Protein AF-A0A351HYF4-F1 (afdb_monomer_lite)

Sequence (141 aa):
MLLENFDSAYLDSAVQKIEGYSHQYRELYTECYNQIEGYAKTSINSYLLGGLASINKFAGDAVAMIPVVSDSQIDETLIETGNQLDKICSKKTEDTMEQFRSNQSSCVSPFVENINTVNRLYNQPLALLFDQENIYLSLHQ

Structure (mmCIF, N/CA/C/O backbone):
data_AF-A0A351HYF4-F1
#
_entry.id   AF-A0A351HYF4-F1
#
loop_
_atom_site.group_PDB
_atom_site.id
_atom_site.type_symbol
_atom_site.label_atom_id
_atom_site.label_alt_id
_atom_site.label_comp_id
_atom_site.label_asym_id
_atom_site.label_entity_id
_atom_site.label_seq_id
_atom_site.pdbx_PDB_ins_code
_atom_site.Cartn_x
_atom_site.Cartn_y
_atom_site.Cartn_z
_atom_site.occupancy
_atom_site.B_iso_or_equiv
_atom_site.auth_seq_id
_atom_site.auth_comp_id
_atom_site.auth_asym_id
_atom_site.auth_atom_id
_atom_site.pdbx_PDB_model_num
ATOM 1 N N . MET A 1 1 ? 12.077 10.378 -8.164 1.00 59.53 1 MET A N 1
ATOM 2 C CA . MET A 1 1 ? 12.208 10.312 -9.639 1.00 59.53 1 MET A CA 1
ATOM 3 C C . MET A 1 1 ? 13.476 9.520 -9.936 1.00 59.53 1 MET A C 1
ATOM 5 O O . MET A 1 1 ? 14.411 9.701 -9.171 1.00 59.53 1 MET A O 1
ATOM 9 N N . LEU A 1 2 ? 13.502 8.631 -10.937 1.00 74.56 2 LEU A N 1
ATOM 10 C CA . LEU A 1 2 ? 14.508 7.556 -11.133 1.00 74.56 2 LEU A CA 1
ATOM 11 C C . LEU A 1 2 ? 15.967 8.013 -11.391 1.00 74.56 2 LEU A C 1
ATOM 13 O O . LEU A 1 2 ? 16.791 7.219 -11.819 1.00 74.56 2 LEU A O 1
ATOM 17 N N . LEU A 1 3 ? 16.292 9.283 -11.125 1.00 82.44 3 LEU A N 1
ATOM 18 C CA . LEU A 1 3 ? 17.636 9.870 -11.196 1.00 82.44 3 LEU A CA 1
ATOM 19 C C . LEU A 1 3 ? 18.354 9.617 -12.530 1.00 82.44 3 LEU A C 1
ATOM 21 O O . LEU A 1 3 ? 19.571 9.490 -12.552 1.00 82.44 3 LEU A O 1
ATOM 25 N N . GLU A 1 4 ? 17.582 9.506 -13.616 1.00 81.75 4 GLU A N 1
ATOM 26 C CA . GLU A 1 4 ? 18.068 9.176 -14.966 1.00 81.75 4 GLU A CA 1
ATOM 27 C C . GLU A 1 4 ? 18.822 7.836 -15.053 1.00 81.75 4 GLU A C 1
ATOM 29 O O . GLU A 1 4 ? 19.460 7.541 -16.061 1.00 81.75 4 GLU A O 1
ATOM 34 N N . ASN A 1 5 ? 18.715 6.992 -14.023 1.00 88.62 5 ASN A N 1
ATOM 35 C CA . ASN A 1 5 ? 19.264 5.651 -14.025 1.00 88.62 5 ASN A CA 1
ATOM 36 C C . ASN A 1 5 ? 18.168 4.654 -14.409 1.00 88.62 5 ASN A C 1
ATOM 38 O O . ASN A 1 5 ? 17.252 4.375 -13.632 1.00 88.62 5 ASN A O 1
ATOM 42 N N . PHE A 1 6 ? 18.279 4.128 -15.624 1.00 92.44 6 PHE A N 1
ATOM 43 C CA . PHE A 1 6 ? 17.361 3.135 -16.174 1.00 92.44 6 PHE A CA 1
ATOM 44 C C . PHE A 1 6 ? 17.985 1.745 -16.260 1.00 92.44 6 PHE A C 1
ATOM 46 O O . PHE A 1 6 ? 17.420 0.882 -16.919 1.00 92.44 6 PHE A O 1
ATOM 53 N N . ASP A 1 7 ? 19.123 1.508 -15.606 1.00 94.88 7 ASP A N 1
ATOM 54 C CA . ASP A 1 7 ? 19.695 0.168 -15.497 1.00 94.88 7 ASP A CA 1
ATOM 55 C C . ASP A 1 7 ? 18.699 -0.787 -14.820 1.00 94.88 7 ASP A C 1
ATOM 57 O O . ASP A 1 7 ? 18.099 -0.442 -13.796 1.00 94.88 7 ASP A O 1
ATOM 61 N N . SER A 1 8 ? 18.525 -1.992 -15.376 1.00 94.75 8 SER A N 1
ATOM 62 C CA . SER A 1 8 ? 17.543 -2.956 -14.858 1.00 94.75 8 SER A CA 1
ATOM 63 C C . SER A 1 8 ? 17.761 -3.245 -13.376 1.00 94.75 8 SER A C 1
ATOM 65 O O . SER A 1 8 ? 16.800 -3.213 -12.617 1.00 94.75 8 SER A O 1
ATOM 67 N N . ALA A 1 9 ? 19.004 -3.446 -12.924 1.00 95.75 9 ALA A N 1
ATOM 68 C CA . ALA A 1 9 ? 19.264 -3.784 -11.526 1.00 95.75 9 ALA A CA 1
ATOM 69 C C . ALA A 1 9 ? 18.909 -2.624 -10.582 1.00 95.75 9 ALA A C 1
ATOM 71 O O . ALA A 1 9 ? 18.438 -2.846 -9.462 1.00 95.75 9 ALA A O 1
ATOM 72 N N . TYR A 1 10 ? 19.095 -1.379 -11.030 1.00 95.25 10 TYR A N 1
ATOM 73 C CA . TYR A 1 10 ? 18.646 -0.207 -10.282 1.00 95.25 10 TYR A CA 1
ATOM 74 C C . TYR A 1 10 ? 17.115 -0.130 -10.198 1.00 95.25 10 TYR A C 1
ATOM 76 O O . TYR A 1 10 ? 16.575 0.064 -9.104 1.00 95.25 10 TYR A O 1
ATOM 84 N N . LEU A 1 11 ? 16.417 -0.304 -11.326 1.00 95.94 11 LEU A N 1
ATOM 85 C CA . LEU A 1 11 ? 14.951 -0.275 -11.380 1.00 95.94 11 LEU A CA 1
ATOM 86 C C . LEU A 1 11 ? 14.336 -1.408 -10.546 1.00 95.94 11 LEU A C 1
ATOM 88 O O . LEU A 1 11 ? 13.434 -1.154 -9.746 1.00 95.94 11 LEU A O 1
ATOM 92 N N . ASP A 1 12 ? 14.887 -2.617 -10.644 1.00 95.94 12 ASP A N 1
ATOM 93 C CA . ASP A 1 12 ? 14.469 -3.782 -9.862 1.00 95.94 12 ASP A CA 1
ATOM 94 C C . ASP A 1 12 ? 14.698 -3.548 -8.359 1.00 95.94 12 ASP A C 1
ATOM 96 O O . ASP A 1 12 ? 13.824 -3.830 -7.538 1.00 95.94 12 ASP A O 1
ATOM 100 N N . SER A 1 13 ? 15.830 -2.945 -7.972 1.00 95.62 13 SER A N 1
ATOM 101 C CA . SER A 1 13 ? 16.077 -2.563 -6.574 1.00 95.62 13 SER A CA 1
ATOM 102 C C . SER A 1 13 ? 15.083 -1.511 -6.071 1.00 95.62 13 SER A C 1
ATOM 104 O O . SER A 1 13 ? 14.658 -1.563 -4.913 1.00 95.62 13 SER A O 1
ATOM 106 N N . ALA A 1 14 ? 14.697 -0.549 -6.914 1.00 95.12 14 ALA A N 1
ATOM 107 C CA . ALA A 1 14 ? 13.688 0.444 -6.562 1.00 95.12 14 ALA A CA 1
ATOM 108 C C . ALA A 1 14 ? 12.315 -0.211 -6.331 1.00 95.12 14 ALA A C 1
ATOM 110 O O . ALA A 1 14 ? 11.673 0.088 -5.321 1.00 95.12 14 ALA A O 1
ATOM 111 N N . VAL A 1 15 ? 11.909 -1.142 -7.203 1.00 96.31 15 VAL A N 1
ATOM 112 C CA . VAL A 1 15 ? 10.688 -1.951 -7.032 1.00 96.31 15 VAL A CA 1
ATOM 113 C C . VAL A 1 15 ? 10.736 -2.733 -5.722 1.00 96.31 15 VAL A C 1
ATOM 115 O O . VAL A 1 15 ? 9.843 -2.573 -4.891 1.00 96.31 15 VAL A O 1
ATOM 118 N N . GLN A 1 16 ? 11.817 -3.476 -5.471 1.00 96.88 16 GLN A N 1
ATOM 119 C CA . GLN A 1 16 ? 11.980 -4.264 -4.243 1.00 96.88 16 GLN A CA 1
ATOM 120 C C . GLN A 1 16 ? 11.889 -3.410 -2.973 1.00 96.88 16 GLN A C 1
ATOM 122 O O . GLN A 1 16 ? 11.310 -3.838 -1.975 1.00 96.88 16 GLN A O 1
ATOM 127 N N . LYS A 1 17 ? 12.434 -2.187 -2.985 1.00 96.19 17 LYS A N 1
ATOM 128 C CA . LYS A 1 17 ? 12.317 -1.259 -1.847 1.00 96.19 17 LYS A CA 1
ATOM 129 C C . LYS A 1 17 ? 10.879 -0.799 -1.631 1.00 96.19 17 LYS A C 1
ATOM 131 O O . LYS A 1 17 ? 10.426 -0.774 -0.489 1.00 96.19 17 LYS A O 1
ATOM 136 N N . ILE A 1 18 ? 10.168 -0.441 -2.701 1.00 95.69 18 ILE A N 1
ATOM 137 C CA . ILE A 1 18 ? 8.761 -0.019 -2.627 1.00 95.69 18 ILE A CA 1
ATOM 138 C C . ILE A 1 18 ? 7.897 -1.156 -2.073 1.00 95.69 18 ILE A C 1
ATOM 140 O O . ILE A 1 18 ? 7.119 -0.942 -1.142 1.00 95.69 18 ILE A O 1
ATOM 144 N N . GLU A 1 19 ? 8.064 -2.368 -2.596 1.00 94.88 19 GLU A N 1
ATOM 145 C CA . GLU A 1 19 ? 7.347 -3.554 -2.122 1.00 94.88 19 GLU A CA 1
ATOM 146 C C . GLU A 1 19 ? 7.714 -3.900 -0.674 1.00 94.88 19 GLU A C 1
ATOM 148 O O . GLU A 1 19 ? 6.829 -4.178 0.137 1.00 94.88 19 GLU A O 1
ATOM 153 N N . GLY A 1 20 ? 8.997 -3.798 -0.316 1.00 96.06 20 GLY A N 1
ATOM 154 C CA . GLY A 1 20 ? 9.480 -3.992 1.050 1.00 96.06 20 GLY A CA 1
ATOM 155 C C . GLY A 1 20 ? 8.853 -3.012 2.043 1.00 96.06 20 GLY A C 1
ATOM 156 O O . GLY A 1 20 ? 8.370 -3.429 3.096 1.00 96.06 20 GLY A O 1
ATOM 157 N N . TYR A 1 21 ? 8.781 -1.722 1.706 1.00 95.56 21 TYR A N 1
ATOM 158 C CA . TYR A 1 21 ? 8.091 -0.735 2.543 1.00 95.56 21 TYR A CA 1
ATOM 159 C C . TYR A 1 21 ? 6.582 -0.966 2.593 1.00 95.56 21 TYR A C 1
ATOM 161 O O . TYR A 1 21 ? 5.982 -0.842 3.658 1.00 95.56 21 TYR A O 1
ATOM 169 N N . SER A 1 22 ? 5.965 -1.359 1.478 1.00 94.62 22 SER A N 1
ATOM 170 C CA . SER A 1 22 ? 4.549 -1.731 1.451 1.00 94.62 22 SER A CA 1
ATOM 171 C C . SER A 1 22 ? 4.254 -2.934 2.355 1.00 94.62 22 SER A C 1
ATOM 173 O O . SER A 1 22 ? 3.195 -2.991 2.983 1.00 94.62 22 SER A O 1
ATOM 175 N N . HIS A 1 23 ? 5.175 -3.896 2.440 1.00 94.19 23 HIS A N 1
ATOM 176 C CA . HIS A 1 23 ? 5.064 -5.026 3.357 1.00 94.19 23 HIS A CA 1
ATOM 177 C C . HIS A 1 23 ? 5.129 -4.572 4.816 1.00 94.19 23 HIS A C 1
ATOM 179 O O . HIS A 1 23 ? 4.201 -4.844 5.576 1.00 94.19 23 HIS A O 1
ATOM 185 N N . GLN A 1 24 ? 6.176 -3.822 5.173 1.00 95.69 24 GLN 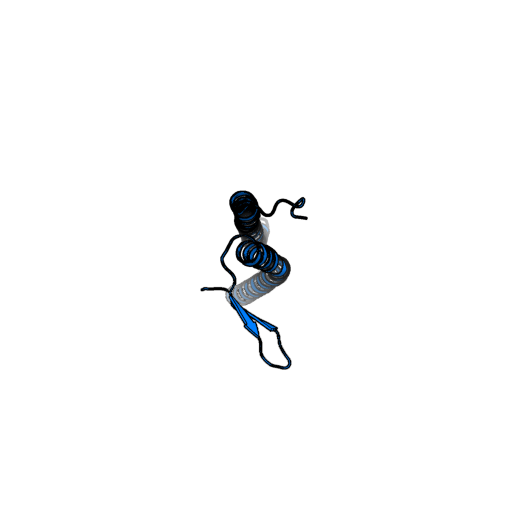A N 1
ATOM 186 C CA . GLN A 1 24 ? 6.374 -3.293 6.527 1.00 95.69 24 GLN A CA 1
ATOM 187 C C . GLN A 1 24 ? 5.192 -2.431 6.976 1.00 95.69 24 GLN A C 1
ATOM 189 O O . GLN A 1 24 ? 4.733 -2.535 8.111 1.00 95.69 24 GLN A O 1
ATOM 194 N N . TYR A 1 25 ? 4.653 -1.613 6.069 1.00 94.31 25 TYR A N 1
ATOM 195 C CA . TYR A 1 25 ? 3.463 -0.816 6.332 1.00 94.31 25 TYR A CA 1
ATOM 196 C C . TYR A 1 25 ? 2.260 -1.687 6.700 1.00 94.31 25 TYR A C 1
ATOM 198 O O . TYR A 1 25 ? 1.579 -1.411 7.683 1.00 94.31 25 TYR A O 1
ATOM 206 N N . ARG A 1 26 ? 2.005 -2.758 5.941 1.00 92.19 26 ARG A N 1
ATOM 207 C CA . ARG A 1 26 ? 0.881 -3.668 6.192 1.00 92.19 26 ARG A CA 1
ATOM 208 C C . ARG A 1 26 ? 1.042 -4.439 7.504 1.00 92.19 26 ARG A C 1
ATOM 210 O O . ARG A 1 26 ? 0.044 -4.674 8.185 1.00 92.19 26 ARG A O 1
ATOM 217 N N . GLU A 1 27 ? 2.267 -4.810 7.871 1.00 94.44 27 GLU A N 1
ATOM 218 C CA . GLU A 1 27 ? 2.566 -5.408 9.179 1.00 94.44 27 GLU A CA 1
ATOM 219 C C . GLU A 1 27 ? 2.269 -4.428 10.315 1.00 94.44 27 GLU A C 1
ATOM 221 O O . GLU A 1 27 ? 1.468 -4.746 11.194 1.00 94.44 27 GLU A O 1
ATOM 226 N N . LEU A 1 28 ? 2.820 -3.212 10.239 1.00 93.75 28 LEU A N 1
ATOM 227 C CA . LEU A 1 28 ? 2.591 -2.160 11.229 1.00 93.75 28 LEU A CA 1
ATOM 228 C C . LEU A 1 28 ? 1.102 -1.814 11.353 1.00 93.75 28 LEU A C 1
ATOM 230 O O . LEU A 1 28 ? 0.569 -1.724 12.456 1.00 93.75 28 LEU A O 1
ATOM 234 N N . TYR A 1 29 ? 0.412 -1.665 10.221 1.00 91.44 29 TYR A N 1
ATOM 235 C CA . TYR A 1 29 ? -1.029 -1.442 10.175 1.00 91.44 29 TYR A CA 1
ATOM 236 C C . TYR A 1 29 ? -1.788 -2.540 10.927 1.00 91.44 29 TYR A C 1
ATOM 238 O O . TYR A 1 29 ? -2.653 -2.244 11.749 1.00 91.44 29 TYR A O 1
ATOM 246 N N . THR A 1 30 ? -1.452 -3.805 10.661 1.00 91.12 30 THR A N 1
ATOM 247 C CA . THR A 1 30 ? -2.107 -4.962 11.284 1.00 91.12 30 THR A CA 1
ATOM 248 C C . THR A 1 30 ? -1.852 -4.992 12.788 1.00 91.12 30 THR A C 1
ATOM 250 O O . THR A 1 30 ? -2.772 -5.247 13.563 1.00 91.12 30 THR A O 1
ATOM 253 N N . GLU A 1 31 ? -0.627 -4.689 13.220 1.00 93.75 31 GLU A N 1
ATOM 254 C CA . GLU A 1 31 ? -0.284 -4.599 14.638 1.00 93.75 31 GLU A CA 1
ATOM 255 C C . GLU A 1 31 ? -1.088 -3.499 15.341 1.00 93.75 31 GLU A C 1
ATOM 257 O O . GLU A 1 31 ? -1.743 -3.765 16.352 1.00 93.75 31 GLU A O 1
ATOM 262 N N . CYS A 1 32 ? -1.109 -2.286 14.781 1.00 90.25 32 CYS A N 1
ATOM 263 C CA . CYS A 1 32 ? -1.889 -1.177 15.327 1.00 90.25 32 CYS A CA 1
ATOM 264 C C . CYS A 1 32 ? -3.388 -1.498 15.366 1.00 90.25 32 CYS A C 1
ATOM 266 O O . CYS A 1 32 ? -4.034 -1.255 16.385 1.00 90.25 32 CYS A O 1
ATOM 268 N N . TYR A 1 33 ? -3.933 -2.076 14.291 1.00 90.25 33 TYR A N 1
ATOM 269 C CA . TYR A 1 33 ? -5.336 -2.484 14.223 1.00 90.25 33 TYR A CA 1
ATOM 270 C C . TYR A 1 33 ? -5.676 -3.460 15.356 1.00 90.25 33 TYR A C 1
ATOM 272 O O . TYR A 1 33 ? -6.622 -3.226 16.109 1.00 90.25 33 TYR A O 1
ATOM 280 N N . ASN A 1 34 ? -4.869 -4.511 15.525 1.00 90.06 34 ASN A N 1
ATOM 281 C CA . ASN A 1 34 ? -5.089 -5.536 16.545 1.00 90.06 34 ASN A CA 1
ATOM 282 C C . ASN A 1 34 ? -4.979 -4.974 17.969 1.00 90.06 34 ASN A C 1
ATOM 284 O O . ASN A 1 34 ? -5.771 -5.347 18.835 1.00 90.06 34 ASN A O 1
ATOM 288 N N . GLN A 1 35 ? -4.027 -4.068 18.225 1.00 91.19 35 GLN A N 1
ATOM 289 C CA . GLN A 1 35 ? -3.896 -3.425 19.536 1.00 91.19 35 GLN A CA 1
ATOM 290 C C . GLN A 1 35 ? -5.114 -2.552 19.865 1.00 91.19 35 GLN A C 1
ATOM 292 O O . GLN A 1 35 ? -5.678 -2.675 20.953 1.00 91.19 35 GLN A O 1
ATOM 297 N N . ILE A 1 36 ? -5.557 -1.707 18.928 1.00 87.38 36 ILE A N 1
ATOM 298 C CA . ILE A 1 36 ? -6.718 -0.827 19.132 1.00 87.38 36 ILE A CA 1
ATOM 299 C C . ILE A 1 36 ? -7.991 -1.658 19.332 1.00 87.38 36 ILE A C 1
ATOM 301 O O . ILE A 1 36 ? -8.746 -1.408 20.274 1.00 87.38 36 ILE A O 1
ATOM 305 N N . GLU A 1 37 ? -8.207 -2.677 18.498 1.00 86.69 37 GLU A N 1
ATOM 306 C CA . GLU A 1 37 ? -9.355 -3.575 18.625 1.00 86.69 37 GLU A CA 1
ATOM 307 C C . GLU A 1 37 ? -9.337 -4.328 19.969 1.00 86.69 37 GLU A C 1
ATOM 309 O O . GLU A 1 37 ? -10.365 -4.435 20.646 1.00 86.69 37 GLU A O 1
ATOM 314 N N . GLY A 1 38 ? -8.165 -4.814 20.389 1.00 87.44 38 GLY A N 1
ATOM 315 C CA . GLY A 1 38 ? -7.980 -5.506 21.663 1.00 87.44 38 GLY A CA 1
ATOM 316 C C . GLY A 1 38 ? -8.26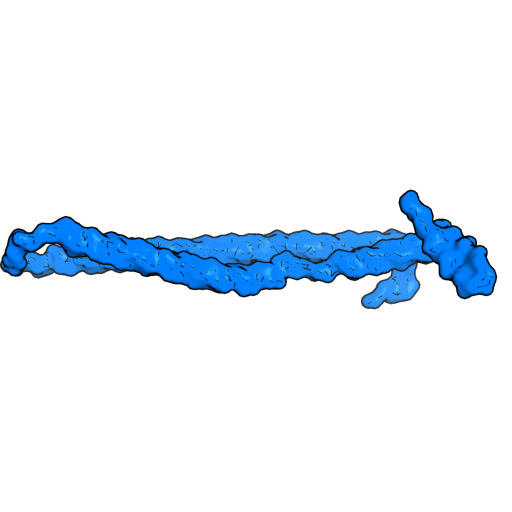7 -4.617 22.875 1.00 87.44 38 GLY A C 1
ATOM 317 O O . GLY A 1 38 ? -8.980 -5.039 23.796 1.00 87.44 38 GLY A O 1
ATOM 318 N N . TYR A 1 39 ? -7.772 -3.374 22.871 1.00 84.94 39 TYR A N 1
ATOM 319 C CA . TYR A 1 39 ? -8.069 -2.404 23.927 1.00 84.94 39 TYR A CA 1
ATOM 320 C C . TYR A 1 39 ? -9.554 -2.068 23.980 1.00 84.94 39 TYR A C 1
ATOM 322 O O . TYR A 1 39 ? -10.136 -2.090 25.064 1.00 84.94 39 TYR A O 1
ATOM 330 N N . ALA A 1 40 ? -10.186 -1.846 22.828 1.00 82.75 40 ALA A N 1
ATOM 331 C CA . ALA A 1 40 ? -11.608 -1.549 22.768 1.00 82.75 40 ALA A CA 1
ATOM 332 C C . ALA A 1 40 ? -12.455 -2.680 23.382 1.00 82.75 40 ALA A C 1
ATOM 334 O O . ALA A 1 40 ? -13.248 -2.423 24.288 1.00 82.75 40 ALA A O 1
ATOM 335 N N . LYS A 1 41 ? -12.223 -3.941 22.990 1.00 82.19 41 LYS A N 1
ATOM 336 C CA . LYS A 1 41 ? -12.935 -5.107 23.555 1.00 82.19 41 LYS A CA 1
ATOM 337 C C . LYS A 1 41 ? -12.704 -5.263 25.064 1.00 82.19 41 LYS A C 1
ATOM 339 O O . LYS A 1 41 ? -13.640 -5.517 25.819 1.00 82.19 41 LYS A O 1
ATOM 344 N N . THR A 1 42 ? -11.467 -5.074 25.525 1.00 84.06 42 THR A N 1
ATOM 345 C CA . THR A 1 42 ? -11.122 -5.210 26.953 1.00 84.06 42 THR A CA 1
ATOM 346 C C . THR A 1 42 ? -11.753 -4.108 27.805 1.00 84.06 42 THR A C 1
ATOM 348 O O . THR A 1 42 ? -12.236 -4.381 28.910 1.00 84.06 42 THR A O 1
ATOM 351 N N . SER A 1 43 ? -11.791 -2.871 27.303 1.00 78.12 43 SER A N 1
ATOM 352 C CA . SER A 1 43 ? -12.464 -1.760 27.976 1.00 78.12 43 SER A CA 1
ATOM 353 C C . SER A 1 43 ? -13.963 -2.015 28.120 1.00 78.12 43 SER A C 1
ATOM 355 O O . SER A 1 43 ? -14.488 -1.817 29.213 1.00 78.12 43 SER A O 1
ATOM 357 N N . ILE A 1 44 ? -14.635 -2.514 27.077 1.00 80.31 44 ILE A N 1
ATOM 358 C CA . ILE A 1 44 ? -16.068 -2.852 27.123 1.00 80.31 44 ILE A CA 1
ATOM 359 C C . ILE A 1 44 ? -16.350 -3.890 28.216 1.00 80.31 44 ILE A C 1
ATOM 361 O O . ILE A 1 44 ? -17.165 -3.638 29.107 1.00 80.31 44 ILE A O 1
ATOM 365 N N . ASN A 1 45 ? -15.595 -4.993 28.221 1.00 78.19 45 ASN A N 1
ATOM 366 C CA . ASN A 1 45 ? -15.708 -6.026 29.254 1.00 78.19 45 ASN A CA 1
ATOM 367 C C . ASN A 1 45 ? -15.487 -5.456 30.664 1.00 78.19 45 ASN A C 1
ATOM 369 O O . ASN A 1 45 ? -16.227 -5.778 31.592 1.00 78.19 45 ASN A O 1
ATOM 373 N N . SER A 1 46 ? -14.492 -4.582 30.834 1.00 78.06 46 SER A N 1
ATOM 374 C CA . SER A 1 46 ? -14.169 -3.978 32.133 1.00 78.06 46 SER A CA 1
ATOM 375 C C . SER A 1 46 ? -15.258 -3.020 32.629 1.00 78.06 46 SER A C 1
ATOM 377 O O . SER A 1 46 ? -15.602 -3.057 33.810 1.00 78.06 46 SER A O 1
ATOM 379 N N . TYR A 1 47 ? -15.832 -2.190 31.749 1.00 76.31 47 TYR A N 1
ATOM 380 C CA . TYR A 1 47 ? -16.953 -1.307 32.093 1.00 76.31 47 TYR A CA 1
ATOM 381 C C . TYR A 1 47 ? -18.197 -2.105 32.500 1.00 76.31 47 TYR A C 1
ATOM 383 O O . TYR A 1 47 ? -18.842 -1.757 33.490 1.00 76.31 47 TYR A O 1
ATOM 391 N N . LEU A 1 48 ? -18.500 -3.196 31.790 1.00 74.25 48 LEU A N 1
ATOM 392 C CA . LEU A 1 48 ? -19.626 -4.071 32.117 1.00 74.25 48 LEU A CA 1
ATOM 393 C C . LEU A 1 48 ? -19.430 -4.754 33.480 1.00 74.25 48 LEU A C 1
ATOM 395 O O . LEU A 1 48 ? -20.294 -4.658 34.351 1.00 74.25 48 LEU A O 1
ATOM 399 N N . LEU A 1 49 ? -18.265 -5.374 33.704 1.00 72.06 49 LEU A N 1
ATOM 400 C CA . LEU A 1 49 ? -17.923 -6.011 34.982 1.00 72.06 49 LEU A CA 1
ATOM 401 C C . LEU A 1 49 ? -17.935 -5.012 36.152 1.00 72.06 49 LEU A C 1
ATOM 403 O O . LEU A 1 49 ? -18.439 -5.330 37.229 1.00 72.06 49 LEU A O 1
ATOM 407 N N . GLY A 1 50 ? -17.418 -3.796 35.947 1.00 72.25 50 GLY A N 1
ATOM 408 C CA . GLY A 1 50 ? -17.437 -2.725 36.948 1.00 72.25 50 GLY A CA 1
ATOM 409 C C . GLY A 1 50 ? -18.848 -2.228 37.283 1.00 72.25 50 GLY A C 1
ATOM 410 O O . GLY A 1 50 ? -19.143 -1.953 38.451 1.00 72.25 50 GLY A O 1
ATOM 411 N N . GLY A 1 51 ? -19.735 -2.166 36.285 1.00 67.06 51 GLY A N 1
ATOM 412 C CA . GLY A 1 51 ? -21.156 -1.864 36.470 1.00 67.06 51 GLY A CA 1
ATOM 413 C C . GLY A 1 51 ? -21.856 -2.923 37.319 1.00 67.06 51 GLY A C 1
ATOM 414 O O . GLY A 1 51 ? -22.477 -2.587 38.324 1.00 67.06 51 GLY A O 1
ATOM 415 N N . LEU A 1 52 ? -21.661 -4.204 36.993 1.00 64.69 52 LEU A N 1
ATOM 416 C CA . LEU A 1 52 ? -22.225 -5.326 37.754 1.00 64.69 52 LEU A CA 1
ATOM 417 C C . LEU A 1 52 ? -21.696 -5.380 39.199 1.00 64.69 52 LEU A C 1
ATOM 419 O O . LEU A 1 52 ? -22.464 -5.558 40.145 1.00 64.69 52 LEU A O 1
ATOM 423 N N . ALA A 1 53 ? -20.392 -5.172 39.401 1.00 63.12 53 ALA A N 1
ATOM 424 C CA . ALA A 1 53 ? -19.785 -5.185 40.733 1.00 63.12 53 ALA A CA 1
ATOM 425 C C . ALA A 1 53 ? -20.274 -4.033 41.635 1.00 63.12 53 ALA A C 1
ATOM 427 O O . ALA A 1 53 ? -20.390 -4.207 42.851 1.00 63.12 53 ALA A O 1
ATOM 428 N N . SER A 1 54 ? -20.580 -2.865 41.058 1.00 59.97 54 SER A N 1
ATOM 429 C CA . SER A 1 54 ? -21.125 -1.714 41.796 1.00 59.97 54 SER A CA 1
ATOM 430 C C . SER A 1 54 ? -22.521 -1.985 42.365 1.00 59.97 54 SER A C 1
ATOM 432 O O . SER A 1 54 ? -22.828 -1.510 43.457 1.00 59.97 54 SER A O 1
ATOM 434 N N . ILE A 1 55 ? -23.334 -2.796 41.680 1.00 57.34 55 ILE A N 1
ATOM 435 C CA . ILE A 1 55 ? -24.679 -3.180 42.137 1.00 57.34 55 ILE A CA 1
ATOM 436 C C . ILE A 1 55 ? -24.579 -4.082 43.380 1.00 57.34 55 ILE A C 1
ATOM 438 O O . ILE A 1 55 ? -25.270 -3.850 44.369 1.00 57.34 55 ILE A O 1
ATOM 442 N N . ASN A 1 56 ? -23.633 -5.030 43.395 1.00 50.19 56 ASN A N 1
ATOM 443 C CA . ASN A 1 56 ? -23.375 -5.886 44.562 1.00 50.19 56 ASN A CA 1
ATOM 444 C C . ASN A 1 56 ? -22.815 -5.120 45.773 1.00 50.19 56 ASN A C 1
ATOM 446 O O . ASN A 1 56 ? -23.110 -5.469 46.915 1.00 50.19 56 ASN A O 1
ATOM 450 N N . LYS A 1 57 ? -22.020 -4.063 45.561 1.00 51.97 57 LYS A N 1
ATOM 451 C CA . LYS A 1 57 ? -21.462 -3.259 46.665 1.00 51.97 57 LYS A CA 1
ATOM 452 C C . LYS A 1 57 ? -22.525 -2.491 47.454 1.00 51.97 57 LYS A C 1
ATOM 454 O O . LYS A 1 57 ? -22.307 -2.225 48.631 1.00 51.97 57 LYS A O 1
ATOM 459 N N . PHE A 1 58 ? -23.667 -2.171 46.844 1.00 48.38 58 PHE A N 1
ATOM 460 C CA . PHE A 1 58 ? -24.764 -1.481 47.529 1.00 48.38 58 PHE A CA 1
ATOM 461 C C . PHE A 1 58 ? -25.561 -2.404 48.473 1.00 48.38 58 PHE A C 1
ATOM 463 O O . PHE A 1 58 ? -26.261 -1.922 49.358 1.00 48.38 58 PHE A O 1
ATOM 470 N N . ALA A 1 59 ? -25.405 -3.728 48.350 1.00 50.81 59 ALA A N 1
ATOM 471 C CA . ALA A 1 59 ? -26.027 -4.710 49.241 1.00 50.81 59 ALA A CA 1
ATOM 472 C C . ALA A 1 59 ? -25.258 -4.929 50.566 1.00 50.81 59 ALA A C 1
ATOM 474 O O . ALA A 1 59 ? -25.732 -5.661 51.431 1.00 50.81 59 ALA A O 1
ATOM 475 N N . GLY A 1 60 ? -24.079 -4.314 50.743 1.00 44.62 60 GLY A N 1
ATOM 476 C CA . GLY A 1 60 ? -23.209 -4.541 51.906 1.00 44.62 60 GLY A CA 1
ATOM 477 C C . GLY A 1 60 ? -23.618 -3.823 53.199 1.00 44.62 60 GLY A C 1
ATOM 478 O O . GLY A 1 60 ? -23.332 -4.341 54.274 1.00 44.62 60 GLY A O 1
ATOM 479 N N . ASP A 1 61 ? -24.319 -2.685 53.108 1.00 52.56 61 ASP A N 1
ATOM 480 C CA . ASP A 1 61 ? -24.629 -1.830 54.273 1.00 52.56 61 ASP A CA 1
ATOM 481 C C . ASP A 1 61 ? -26.132 -1.755 54.627 1.00 52.56 61 ASP A C 1
ATOM 483 O O . ASP A 1 61 ? -26.502 -1.178 55.650 1.00 52.56 61 ASP A O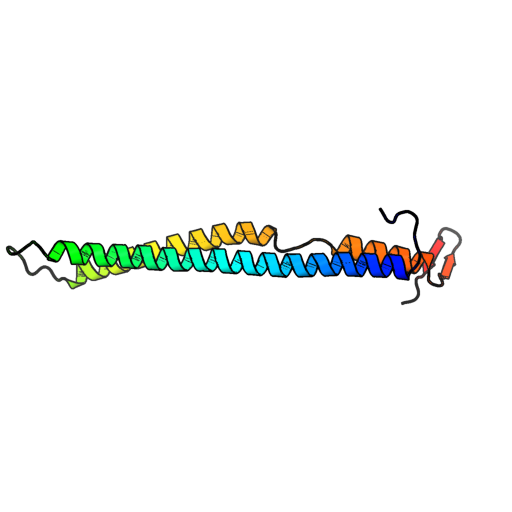 1
ATOM 487 N N . ALA A 1 62 ? -27.023 -2.363 53.833 1.00 44.06 62 ALA A N 1
ATOM 488 C CA . ALA A 1 62 ? -28.474 -2.298 54.037 1.00 44.06 62 ALA A CA 1
ATOM 489 C C . ALA A 1 62 ? -29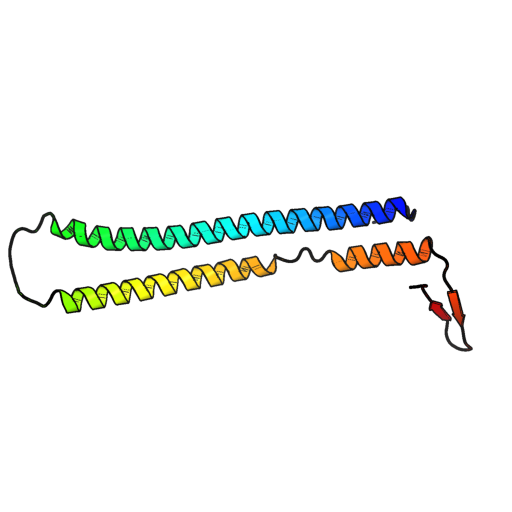.021 -3.555 54.737 1.00 44.06 62 ALA A C 1
ATOM 491 O O . ALA A 1 62 ? -29.743 -4.369 54.160 1.00 44.06 62 ALA A O 1
ATOM 492 N N . VAL A 1 63 ? -28.704 -3.705 56.023 1.00 45.94 63 VAL A N 1
ATOM 493 C CA . VAL A 1 63 ? -29.534 -4.523 56.914 1.00 45.94 63 VAL A CA 1
ATOM 494 C C . VAL A 1 63 ? -30.845 -3.764 57.148 1.00 45.94 63 VAL A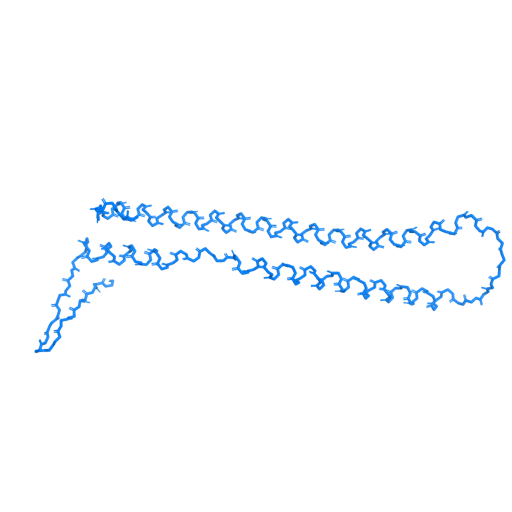 C 1
ATOM 496 O O . VAL A 1 63 ? -30.825 -2.684 57.730 1.00 45.94 63 VAL A O 1
ATOM 499 N N . ALA A 1 64 ? -31.959 -4.385 56.740 1.00 46.41 64 ALA A N 1
ATOM 500 C CA . ALA A 1 64 ? -33.368 -4.098 57.057 1.00 46.41 64 ALA A CA 1
ATOM 501 C C . ALA A 1 64 ? -34.248 -3.519 55.922 1.00 46.41 64 ALA A C 1
ATOM 503 O O . ALA A 1 64 ? -34.028 -2.415 55.439 1.00 46.41 64 ALA A O 1
ATOM 504 N N . MET A 1 65 ? -35.363 -4.241 55.682 1.00 41.00 65 MET A N 1
ATOM 505 C CA . MET A 1 65 ? -36.717 -3.736 55.355 1.00 41.00 65 MET A CA 1
ATOM 506 C C . MET A 1 65 ? -37.217 -3.810 53.875 1.00 41.00 65 MET A C 1
ATOM 508 O O . MET A 1 65 ? -37.184 -2.810 53.173 1.00 41.00 65 MET A O 1
ATOM 512 N N . ILE A 1 66 ? -37.874 -4.949 53.527 1.00 44.19 66 ILE A N 1
ATOM 513 C CA . ILE A 1 66 ? -39.106 -5.118 52.673 1.00 44.19 66 ILE A CA 1
ATOM 514 C C . ILE A 1 66 ? -38.950 -5.042 51.117 1.00 44.19 66 ILE A C 1
ATOM 516 O O . ILE A 1 66 ? -38.164 -4.220 50.668 1.00 44.19 66 ILE A O 1
ATOM 520 N N . PRO A 1 67 ? -39.758 -5.722 50.241 1.00 39.66 67 PRO A N 1
ATOM 521 C CA . PRO A 1 67 ? -40.581 -6.952 50.300 1.00 39.66 67 PRO A CA 1
ATOM 522 C C . PRO A 1 67 ? -40.159 -8.011 49.239 1.00 39.66 67 PRO A C 1
ATOM 524 O O . PRO A 1 67 ? -39.316 -7.771 48.386 1.00 39.66 67 PRO A O 1
ATOM 527 N N . VAL A 1 68 ? -40.824 -9.172 49.242 1.00 44.31 68 VAL A N 1
ATOM 528 C CA . VAL A 1 68 ? -40.804 -10.201 48.180 1.00 44.31 68 VAL A CA 1
ATOM 529 C C . VAL A 1 68 ? -41.384 -9.636 46.866 1.00 44.31 68 VAL A C 1
ATOM 531 O O . VAL A 1 68 ? -42.538 -9.887 46.524 1.00 44.31 68 VAL A O 1
ATOM 534 N N . VAL A 1 69 ? -40.621 -8.820 46.144 1.00 49.53 69 VAL A N 1
ATOM 535 C CA . VAL A 1 69 ? -40.855 -8.506 44.726 1.00 49.53 69 VAL A CA 1
ATOM 536 C C . VAL A 1 69 ? -39.853 -9.355 43.967 1.00 49.53 69 VAL A C 1
ATOM 538 O O . VAL A 1 69 ? -38.680 -9.341 44.310 1.00 49.53 69 VAL A O 1
ATOM 541 N N . SER A 1 70 ? -40.317 -10.169 43.021 1.00 51.25 70 SER A N 1
ATOM 542 C CA . SER A 1 70 ? -39.492 -11.198 42.387 1.00 51.25 70 SER A CA 1
ATOM 543 C C . SER A 1 70 ? -38.186 -10.613 41.837 1.00 51.25 70 SER A C 1
ATOM 545 O O . SER A 1 70 ? -38.225 -9.881 40.845 1.00 51.25 70 SER A O 1
ATOM 547 N N . ASP A 1 71 ? -37.057 -11.001 42.437 1.00 57.00 71 ASP A N 1
ATOM 548 C CA . ASP A 1 71 ? -35.696 -10.664 41.986 1.00 57.00 71 ASP A CA 1
ATOM 549 C C . ASP A 1 71 ? -35.522 -10.913 40.472 1.00 57.00 71 ASP A C 1
ATOM 551 O O . ASP A 1 71 ? -34.864 -10.155 39.771 1.00 57.00 71 ASP A O 1
ATOM 555 N N . SER A 1 72 ? -36.258 -11.897 39.940 1.00 57.88 72 SER A N 1
ATOM 556 C CA . SER A 1 72 ? -36.314 -12.278 38.525 1.00 57.88 72 SER A CA 1
ATOM 557 C C . SER A 1 72 ? -36.615 -11.143 37.532 1.00 57.88 72 SER A C 1
ATOM 559 O O . SER A 1 72 ? -35.960 -11.097 36.496 1.00 57.88 72 SER A O 1
ATOM 561 N N . GLN A 1 73 ? -37.576 -10.242 37.788 1.00 60.25 73 GLN A N 1
ATOM 562 C CA . GLN A 1 73 ? -37.916 -9.194 36.802 1.00 60.25 73 GLN A CA 1
ATOM 563 C C . GLN A 1 73 ? -36.863 -8.085 36.763 1.00 60.25 73 GLN A C 1
ATOM 565 O O . GLN A 1 73 ? -36.535 -7.567 35.695 1.00 60.25 73 GLN A O 1
ATOM 570 N N . ILE A 1 74 ? -36.329 -7.715 37.927 1.00 62.06 74 ILE A N 1
ATOM 571 C CA . ILE A 1 74 ? -35.290 -6.688 38.029 1.00 62.06 74 ILE A CA 1
ATOM 572 C C . ILE A 1 74 ? -33.984 -7.219 37.418 1.00 62.06 74 ILE A C 1
ATOM 574 O O . ILE A 1 74 ? -33.346 -6.495 36.652 1.00 62.06 74 ILE A O 1
ATOM 578 N N . ASP A 1 75 ? -33.650 -8.493 37.653 1.00 65.25 75 ASP A N 1
ATOM 579 C CA . ASP A 1 75 ? -32.501 -9.167 37.040 1.00 65.25 75 ASP A CA 1
ATOM 580 C C . ASP A 1 75 ? -32.608 -9.241 35.511 1.00 65.25 75 ASP A C 1
ATOM 582 O O . ASP A 1 75 ? -31.655 -8.883 34.820 1.00 65.25 75 ASP A O 1
ATOM 586 N N . GLU A 1 76 ? -33.760 -9.634 34.953 1.00 70.00 76 GLU A N 1
ATOM 587 C CA . GLU A 1 76 ? -33.951 -9.674 33.492 1.00 70.00 76 GLU A CA 1
ATOM 588 C C . GLU A 1 76 ? -33.793 -8.289 32.855 1.00 70.00 76 GLU A C 1
ATOM 590 O O . GLU A 1 76 ? -33.098 -8.144 31.847 1.00 70.00 76 GLU A O 1
ATOM 595 N N . THR A 1 77 ? -34.365 -7.254 33.478 1.00 73.44 77 THR A N 1
ATOM 596 C CA . THR A 1 77 ? -34.286 -5.878 32.965 1.00 73.44 77 THR A CA 1
ATOM 597 C C . THR A 1 77 ? -32.843 -5.350 32.997 1.00 73.44 77 THR A C 1
ATOM 599 O O . THR A 1 77 ? -32.400 -4.664 32.069 1.00 73.44 77 THR A O 1
ATOM 602 N N . LEU A 1 78 ? -32.076 -5.690 34.039 1.00 70.50 78 LEU A N 1
ATOM 603 C CA . LEU A 1 78 ? -30.656 -5.341 34.168 1.00 70.50 78 LEU A CA 1
ATOM 604 C C . LEU A 1 78 ? -29.780 -6.097 33.162 1.00 70.50 78 LEU A C 1
ATOM 606 O O . LEU A 1 78 ? -28.920 -5.482 32.526 1.00 70.50 78 LEU A O 1
ATOM 610 N N . ILE A 1 79 ? -30.015 -7.399 32.980 1.00 73.44 79 ILE A N 1
ATOM 611 C CA . ILE A 1 79 ? -29.314 -8.231 31.990 1.00 73.44 79 ILE A CA 1
ATOM 612 C C . ILE A 1 79 ? -29.567 -7.694 30.581 1.00 73.44 79 ILE A C 1
ATOM 614 O O . ILE A 1 79 ? -28.629 -7.524 29.799 1.00 73.44 79 ILE A O 1
ATOM 618 N N . GLU A 1 80 ? -30.819 -7.382 30.251 1.00 78.25 80 GLU A N 1
ATOM 619 C CA . GLU A 1 80 ? -31.173 -6.851 28.939 1.00 78.25 80 GLU A CA 1
ATOM 620 C C . GLU A 1 80 ? -30.548 -5.473 28.690 1.00 78.25 80 GLU A C 1
ATOM 622 O O . GLU A 1 80 ? -29.976 -5.239 27.622 1.00 78.25 80 GLU A O 1
ATOM 627 N N . THR A 1 81 ? -30.549 -4.597 29.697 1.00 76.81 81 THR A N 1
ATOM 628 C CA . THR A 1 81 ? -29.884 -3.287 29.618 1.00 76.81 81 THR A CA 1
ATOM 629 C C . THR A 1 81 ? -28.370 -3.431 29.428 1.00 76.81 81 THR A C 1
ATOM 631 O O . THR A 1 81 ? -27.787 -2.735 28.593 1.00 76.81 81 THR A O 1
ATOM 634 N N . GLY A 1 82 ? -27.727 -4.365 30.139 1.00 73.56 82 GLY A N 1
ATOM 635 C CA . GLY A 1 82 ? -26.304 -4.678 29.975 1.00 73.56 82 GLY A CA 1
ATOM 636 C C . GLY A 1 82 ? -25.973 -5.182 28.567 1.00 73.56 82 GLY A C 1
ATOM 637 O O . GLY A 1 82 ? -25.037 -4.690 27.938 1.00 73.56 82 GLY A O 1
ATOM 638 N N . ASN A 1 83 ? -26.799 -6.082 28.029 1.00 78.62 83 ASN A N 1
ATOM 639 C CA . ASN A 1 83 ? -26.659 -6.600 26.666 1.00 78.62 83 ASN A CA 1
ATOM 640 C C . ASN A 1 83 ? -26.859 -5.512 25.595 1.00 78.62 83 ASN A C 1
ATOM 642 O O . ASN A 1 83 ? -26.206 -5.538 24.551 1.00 78.62 83 ASN A O 1
ATOM 646 N N . GLN A 1 84 ? -27.764 -4.555 25.814 1.00 83.62 84 GLN A N 1
ATOM 647 C CA . GLN A 1 84 ? -27.946 -3.418 24.905 1.00 83.62 84 GLN A CA 1
ATOM 648 C C . GLN A 1 84 ? -26.747 -2.460 24.943 1.00 83.62 84 GLN A C 1
ATOM 650 O O . GLN A 1 84 ? -26.289 -2.014 23.889 1.00 83.62 84 GLN A O 1
ATOM 655 N N . LEU A 1 85 ? -26.204 -2.185 26.132 1.00 80.50 85 LEU A N 1
ATOM 656 C CA . LEU A 1 85 ? -24.991 -1.382 26.312 1.00 80.50 85 LEU A CA 1
ATOM 657 C C . LEU A 1 85 ? -23.777 -2.009 25.616 1.00 80.50 85 LEU A C 1
ATOM 659 O O . LEU A 1 85 ? -23.062 -1.314 24.892 1.00 80.50 85 LEU A O 1
ATOM 663 N N . ASP A 1 86 ? -23.586 -3.317 25.780 1.00 80.56 86 ASP A N 1
ATOM 664 C CA . ASP A 1 86 ? -22.513 -4.074 25.129 1.00 80.56 86 ASP A CA 1
ATOM 665 C C . ASP A 1 86 ? -22.596 -3.981 23.595 1.00 80.56 86 ASP A C 1
ATOM 667 O O . ASP A 1 86 ? -21.608 -3.671 22.921 1.00 80.56 86 ASP A O 1
ATOM 671 N N . LYS A 1 87 ? -23.807 -4.121 23.034 1.00 84.44 87 LYS A N 1
ATOM 672 C CA . LYS A 1 87 ? -24.062 -3.947 21.593 1.00 84.44 87 LYS A CA 1
ATOM 673 C C . LYS A 1 87 ? -23.739 -2.536 21.099 1.00 84.44 87 LYS A C 1
ATOM 675 O O . LYS A 1 87 ? -23.132 -2.394 20.039 1.00 84.44 87 LYS A O 1
ATOM 680 N N . ILE A 1 88 ? -24.131 -1.494 21.837 1.00 84.00 88 ILE A N 1
ATOM 681 C CA . ILE A 1 88 ? -23.861 -0.096 21.455 1.00 84.00 88 ILE A CA 1
ATOM 682 C C . ILE A 1 88 ? -22.356 0.182 21.462 1.00 84.00 88 ILE A C 1
ATOM 684 O O . ILE A 1 88 ? -21.833 0.771 20.514 1.00 84.00 88 ILE A O 1
ATOM 688 N N . CYS A 1 89 ? -21.655 -0.253 22.509 1.00 81.12 89 CYS A N 1
ATOM 689 C CA . CYS A 1 89 ? -20.212 -0.077 22.609 1.00 81.12 89 CYS A CA 1
ATOM 690 C C . CYS A 1 89 ? -19.471 -0.849 21.512 1.00 81.12 89 CYS A C 1
ATOM 692 O O . CYS A 1 89 ? -18.599 -0.277 20.861 1.00 81.12 89 CYS A O 1
ATOM 694 N N . SER A 1 90 ? -19.872 -2.094 21.246 1.00 83.06 90 SER A N 1
ATOM 695 C CA . SER A 1 90 ? -19.301 -2.918 20.176 1.00 83.06 90 SER A CA 1
ATOM 696 C C . SER A 1 90 ? -19.492 -2.280 18.801 1.00 83.06 90 SER A C 1
ATOM 698 O O . SER A 1 90 ? -18.536 -2.176 18.035 1.00 83.06 90 SER A O 1
ATOM 700 N N . LYS A 1 91 ? -20.693 -1.763 18.512 1.00 85.69 91 LYS A N 1
ATOM 701 C CA . LYS A 1 91 ? -20.972 -1.036 17.268 1.00 85.69 91 LYS A CA 1
ATOM 702 C C . LYS A 1 91 ? -20.104 0.216 17.134 1.00 85.69 91 LYS A C 1
ATOM 704 O O . LYS A 1 91 ? -19.536 0.463 16.081 1.00 85.69 91 LYS A O 1
ATOM 709 N N . LYS A 1 92 ? -19.935 0.979 18.216 1.00 81.94 92 LYS A N 1
ATOM 710 C CA . LYS A 1 92 ? -19.082 2.176 18.217 1.00 81.94 92 LYS A CA 1
ATOM 711 C C . LYS A 1 92 ? -17.602 1.840 17.993 1.00 81.94 92 LYS A C 1
ATOM 713 O O . LYS A 1 92 ? -16.887 2.609 17.345 1.00 81.94 92 LYS A O 1
ATOM 718 N N . THR A 1 93 ? -17.136 0.705 18.517 1.00 83.81 93 THR A N 1
ATOM 719 C CA . THR A 1 93 ? -15.809 0.164 18.201 1.00 83.81 93 THR A CA 1
ATOM 720 C C . THR A 1 93 ? -15.705 -0.174 16.721 1.00 83.81 93 THR A C 1
ATOM 722 O O . THR A 1 93 ? -14.749 0.259 16.086 1.00 83.81 93 THR A O 1
ATOM 725 N N . GLU A 1 94 ? -16.687 -0.877 16.160 1.00 86.06 94 GLU A N 1
ATOM 726 C CA . GLU A 1 94 ? -16.715 -1.229 14.738 1.00 86.06 94 GLU A CA 1
ATOM 727 C C . GLU A 1 94 ? -16.672 0.015 13.838 1.00 86.06 94 GLU A C 1
ATOM 729 O O . GLU A 1 94 ? -15.783 0.108 12.995 1.00 86.06 94 GLU A O 1
ATOM 734 N N . ASP A 1 95 ? -17.515 1.020 14.104 1.00 85.50 95 ASP A N 1
ATOM 735 C CA . ASP A 1 95 ? -17.542 2.291 13.364 1.00 85.50 95 ASP A CA 1
ATOM 736 C C . ASP A 1 95 ? -16.177 3.018 13.420 1.00 85.50 95 ASP A C 1
ATOM 738 O O . ASP A 1 95 ? -15.715 3.610 12.442 1.00 85.50 95 ASP A O 1
ATOM 742 N N . THR A 1 96 ? -15.489 2.963 14.568 1.00 81.56 96 THR A N 1
ATOM 743 C CA . THR A 1 96 ? -14.151 3.561 14.737 1.00 81.56 96 THR A CA 1
ATOM 744 C C . THR A 1 96 ? -13.085 2.779 13.961 1.00 81.56 96 THR A C 1
ATOM 746 O O . THR A 1 96 ? -12.218 3.375 13.317 1.00 81.56 96 THR A O 1
ATOM 749 N N . MET A 1 97 ? -13.148 1.445 13.985 1.00 86.19 97 MET A N 1
ATOM 750 C CA . MET A 1 97 ? -12.223 0.585 13.239 1.00 86.19 97 MET A CA 1
ATOM 751 C C . MET A 1 97 ? -12.457 0.666 11.725 1.00 86.19 97 MET A C 1
ATOM 753 O O . MET A 1 97 ? -11.514 0.518 10.944 1.00 86.19 97 MET A O 1
ATOM 757 N N . GLU A 1 98 ? -13.683 0.948 11.291 1.00 86.25 98 GLU A N 1
ATOM 758 C CA . GLU A 1 98 ? -14.019 1.144 9.882 1.00 86.25 98 GLU A CA 1
ATOM 759 C C . GLU A 1 98 ? -13.299 2.367 9.292 1.00 86.25 98 GLU A C 1
ATOM 761 O O . GLU A 1 98 ? -12.750 2.289 8.191 1.00 86.25 98 GLU A O 1
ATOM 766 N N . GLN A 1 99 ? -13.159 3.455 10.059 1.00 80.31 99 GLN A N 1
ATOM 767 C CA . GLN A 1 99 ? -12.347 4.608 9.645 1.00 80.31 99 GLN A CA 1
ATOM 768 C C . GLN A 1 99 ? -10.874 4.228 9.426 1.00 80.31 99 GLN A C 1
ATOM 770 O O . GLN A 1 99 ? -10.241 4.711 8.485 1.00 80.31 99 GLN A O 1
ATOM 775 N N . PHE A 1 100 ? -10.337 3.306 10.230 1.00 81.75 100 PHE A N 1
ATOM 776 C CA . PHE A 1 100 ? -8.977 2.785 10.064 1.00 81.75 100 PHE A CA 1
ATOM 777 C C . PHE A 1 100 ? -8.812 1.908 8.818 1.00 81.75 100 PHE A C 1
ATOM 779 O O . PHE A 1 100 ? -7.727 1.888 8.234 1.00 81.75 100 PHE A O 1
ATOM 786 N N . ARG A 1 101 ? -9.856 1.201 8.365 1.00 83.94 101 ARG A N 1
ATOM 787 C CA . ARG A 1 101 ? -9.792 0.360 7.151 1.00 83.94 101 ARG A CA 1
ATOM 788 C C . ARG A 1 101 ? -9.480 1.146 5.886 1.00 83.94 101 ARG A C 1
ATOM 790 O O . ARG A 1 101 ? -8.829 0.609 4.994 1.00 83.94 101 ARG A O 1
ATOM 797 N N . SER A 1 102 ? -9.855 2.423 5.834 1.00 79.81 102 SER A N 1
ATOM 798 C CA . SER A 1 102 ? -9.526 3.298 4.700 1.00 79.81 102 SER A CA 1
ATOM 799 C C . SER A 1 102 ? -8.017 3.414 4.433 1.00 79.81 102 SER A C 1
ATOM 801 O O . SER A 1 102 ? -7.613 3.615 3.291 1.00 79.81 102 SER A O 1
ATOM 803 N N . ASN A 1 103 ? -7.182 3.202 5.457 1.00 80.25 103 ASN A N 1
ATOM 804 C CA . ASN A 1 103 ? -5.724 3.273 5.368 1.00 80.25 103 ASN A CA 1
ATOM 805 C C . ASN A 1 103 ? -5.057 1.897 5.191 1.00 80.25 103 ASN A C 1
ATOM 807 O O . ASN A 1 103 ? -3.847 1.785 5.296 1.00 80.25 103 ASN A O 1
ATOM 811 N N . GLN A 1 104 ? -5.804 0.819 4.940 1.00 80.19 104 GLN A N 1
ATOM 812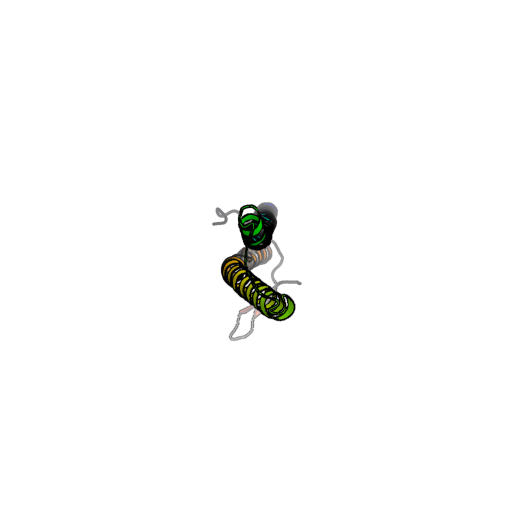 C CA . GLN A 1 104 ? -5.206 -0.517 4.819 1.00 80.19 104 GLN A CA 1
ATOM 813 C C . GLN A 1 104 ? -4.287 -0.656 3.588 1.00 80.19 104 GLN A C 1
ATOM 815 O O . GLN A 1 104 ? -3.331 -1.434 3.599 1.00 80.19 104 GLN A O 1
ATOM 820 N N . SER A 1 105 ? -4.591 0.066 2.507 1.00 80.88 105 SER A N 1
ATOM 821 C CA . SER A 1 105 ? -3.848 -0.010 1.247 1.00 80.88 105 SER A CA 1
ATOM 822 C C . SER A 1 105 ? -2.654 0.943 1.237 1.00 80.88 105 SER A C 1
ATOM 824 O O . SER A 1 105 ? -2.795 2.122 1.548 1.00 80.88 105 SER A O 1
ATOM 826 N N . SER A 1 106 ? -1.495 0.460 0.783 1.00 78.19 106 SER A N 1
ATOM 827 C CA . SER A 1 106 ? -0.314 1.297 0.530 1.00 78.19 106 SER A CA 1
ATOM 828 C C . SER A 1 106 ? -0.348 2.005 -0.834 1.00 78.19 106 SER A C 1
ATOM 830 O O . SER A 1 106 ? 0.493 2.862 -1.096 1.00 78.19 106 SER A O 1
ATOM 832 N N . CYS A 1 107 ? -1.293 1.645 -1.717 1.00 85.62 107 CYS A N 1
ATOM 833 C CA . CYS A 1 107 ? -1.467 2.212 -3.063 1.00 85.62 107 CYS A CA 1
ATOM 834 C C . CYS A 1 107 ? -0.175 2.271 -3.910 1.00 85.62 107 CYS A C 1
ATOM 836 O O . CYS A 1 107 ? -0.015 3.165 -4.742 1.00 85.62 107 CYS A O 1
ATOM 838 N N . VAL A 1 108 ? 0.746 1.315 -3.723 1.00 93.38 108 VAL A N 1
ATOM 839 C CA . VAL A 1 108 ? 2.048 1.322 -4.417 1.00 93.38 108 VAL A CA 1
ATOM 840 C C . VAL A 1 108 ? 2.033 0.680 -5.805 1.00 93.38 108 VAL A C 1
ATOM 842 O O . VAL A 1 108 ? 2.942 0.945 -6.592 1.00 93.38 108 VAL A O 1
ATOM 845 N N . SER A 1 109 ? 1.024 -0.137 -6.131 1.00 93.06 109 SER A N 1
ATOM 846 C CA . SER A 1 109 ? 0.993 -0.923 -7.376 1.00 93.06 109 SER A CA 1
ATOM 847 C C . SER A 1 109 ? 1.197 -0.083 -8.640 1.00 93.06 109 SER A C 1
ATOM 849 O O . SER A 1 109 ? 2.052 -0.461 -9.438 1.00 93.06 109 SER A O 1
ATOM 851 N N . PRO A 1 110 ? 0.557 1.097 -8.805 1.00 94.00 110 PRO A N 1
ATOM 852 C CA . PRO A 1 110 ? 0.791 1.924 -9.986 1.00 94.00 110 PRO A CA 1
ATOM 853 C C . PRO A 1 110 ? 2.257 2.345 -10.132 1.00 94.00 110 PRO A C 1
ATOM 855 O O . PRO A 1 110 ? 2.765 2.433 -11.244 1.00 94.00 110 PRO A O 1
ATOM 858 N N . PHE A 1 111 ? 2.971 2.590 -9.032 1.00 93.38 111 PHE A N 1
ATOM 859 C CA . PHE A 1 111 ? 4.386 2.963 -9.085 1.00 93.38 111 PHE A CA 1
ATOM 860 C C . PHE A 1 111 ? 5.258 1.779 -9.502 1.00 93.38 111 PHE A C 1
ATOM 862 O O . PHE A 1 111 ? 6.130 1.939 -10.354 1.00 93.38 111 PHE A O 1
ATOM 869 N N . VAL A 1 112 ? 4.993 0.595 -8.945 1.00 95.50 112 VAL A N 1
ATOM 870 C CA . VAL A 1 112 ? 5.695 -0.646 -9.303 1.00 95.50 112 VAL A CA 1
ATOM 871 C C . VAL A 1 112 ? 5.469 -0.992 -10.777 1.00 95.50 112 VAL A C 1
ATOM 873 O O . VAL A 1 112 ? 6.428 -1.206 -11.516 1.00 95.50 112 VAL A O 1
ATOM 876 N N . GLU A 1 113 ? 4.218 -0.968 -11.236 1.00 94.88 113 GLU A N 1
ATOM 877 C CA . GLU A 1 113 ? 3.848 -1.243 -12.629 1.00 94.88 113 GLU A CA 1
ATOM 878 C C . GLU A 1 113 ? 4.499 -0.259 -13.606 1.00 94.88 113 GLU A C 1
ATOM 880 O O . GLU A 1 113 ? 5.014 -0.670 -14.649 1.00 94.88 113 GLU A O 1
ATOM 885 N N . ASN A 1 114 ? 4.537 1.032 -13.263 1.00 93.38 114 ASN A N 1
ATOM 886 C CA . ASN A 1 114 ? 5.195 2.037 -14.094 1.00 93.38 114 ASN A CA 1
ATOM 887 C C . ASN A 1 114 ? 6.714 1.822 -14.164 1.00 93.38 114 ASN A C 1
ATOM 889 O O . ASN A 1 114 ? 7.280 1.896 -15.253 1.00 93.38 114 ASN A O 1
ATOM 893 N N . ILE A 1 115 ? 7.380 1.516 -13.044 1.00 94.88 115 ILE A N 1
ATOM 894 C CA . ILE A 1 115 ? 8.826 1.237 -13.045 1.00 94.88 115 ILE A CA 1
ATOM 895 C C . ILE A 1 115 ? 9.130 -0.019 -13.869 1.00 94.88 115 ILE A C 1
ATOM 897 O O . ILE A 1 115 ? 10.031 0.008 -14.705 1.00 94.88 115 ILE A O 1
ATOM 901 N N . ASN A 1 116 ? 8.337 -1.080 -13.711 1.00 94.31 116 ASN A N 1
ATOM 902 C CA . ASN A 1 116 ? 8.466 -2.295 -14.516 1.00 94.31 116 ASN A CA 1
ATOM 903 C C . ASN A 1 116 ? 8.227 -2.024 -16.007 1.00 94.31 116 ASN A C 1
ATOM 905 O O . ASN A 1 116 ? 8.934 -2.561 -16.858 1.00 94.31 116 ASN A O 1
ATOM 909 N N . THR A 1 117 ? 7.269 -1.158 -16.343 1.00 92.44 117 THR A N 1
ATOM 910 C CA . THR A 1 117 ? 7.014 -0.745 -17.730 1.00 92.44 117 THR A CA 1
ATOM 911 C C . THR A 1 117 ? 8.215 -0.009 -18.319 1.00 92.44 117 THR A C 1
ATOM 913 O O . THR A 1 117 ? 8.643 -0.337 -19.424 1.00 92.44 117 THR A O 1
ATOM 916 N N . VAL A 1 118 ? 8.810 0.929 -17.572 1.00 92.50 118 VAL A N 1
ATOM 917 C CA . VAL A 1 118 ? 10.050 1.614 -17.976 1.00 92.50 118 VAL A CA 1
ATOM 918 C C . VAL A 1 118 ? 11.191 0.612 -18.150 1.00 92.50 118 VAL A C 1
ATOM 920 O O . VAL A 1 118 ? 11.890 0.672 -19.159 1.00 92.50 118 VAL A O 1
ATOM 923 N N . ASN A 1 119 ? 11.341 -0.340 -17.223 1.00 93.44 119 ASN A N 1
ATOM 924 C CA . ASN A 1 119 ? 12.375 -1.367 -17.307 1.00 93.44 119 ASN A CA 1
ATOM 925 C C . ASN A 1 119 ? 12.233 -2.198 -18.595 1.00 93.44 119 ASN A C 1
ATOM 927 O O . ASN A 1 119 ? 13.199 -2.368 -19.334 1.00 93.44 119 ASN A O 1
ATOM 931 N N . ARG A 1 120 ? 11.014 -2.634 -18.936 1.00 91.12 120 ARG A N 1
ATOM 932 C CA . ARG A 1 120 ? 10.754 -3.381 -20.180 1.00 91.12 120 ARG A CA 1
ATOM 933 C C . ARG A 1 120 ? 11.018 -2.547 -21.431 1.00 91.12 120 ARG A C 1
ATOM 935 O O . ARG A 1 120 ? 11.649 -3.038 -22.358 1.00 91.12 120 ARG A O 1
ATOM 942 N N . LEU A 1 121 ? 10.557 -1.296 -21.462 1.00 90.38 121 LEU A N 1
ATOM 943 C CA . LEU A 1 121 ? 10.747 -0.415 -22.620 1.00 90.38 121 LEU A CA 1
ATOM 944 C C . LEU A 1 121 ? 12.222 -0.085 -22.875 1.00 90.38 121 LEU A C 1
ATOM 946 O O . LEU A 1 121 ? 12.609 0.071 -24.030 1.00 90.38 121 LEU A O 1
ATOM 950 N N . TYR A 1 122 ? 13.023 0.047 -21.815 1.00 90.88 122 TYR A N 1
ATOM 951 C CA . TYR A 1 122 ? 14.418 0.473 -21.922 1.00 90.88 122 TYR A CA 1
ATOM 952 C C . TYR A 1 122 ? 15.404 -0.698 -22.036 1.00 90.88 122 TYR A C 1
ATOM 954 O O . TYR A 1 122 ? 16.379 -0.605 -22.779 1.00 90.88 122 TYR A O 1
ATOM 962 N N . ASN A 1 123 ? 15.156 -1.803 -21.325 1.00 92.94 123 ASN A N 1
ATOM 963 C CA . ASN A 1 123 ? 16.126 -2.892 -21.159 1.00 92.94 123 ASN A CA 1
ATOM 964 C C . ASN A 1 123 ? 15.739 -4.204 -21.855 1.00 92.94 123 ASN A C 1
ATOM 966 O O . ASN A 1 123 ? 16.497 -5.172 -21.772 1.00 92.94 123 ASN A O 1
ATOM 970 N N . GLN A 1 124 ? 14.591 -4.279 -22.540 1.00 90.38 124 GLN A N 1
ATOM 971 C CA . GLN A 1 124 ? 14.178 -5.481 -23.274 1.00 90.38 124 GLN A CA 1
ATOM 972 C C . GLN A 1 124 ? 13.940 -5.199 -24.764 1.00 90.38 124 GLN A C 1
ATOM 974 O O . GLN A 1 124 ? 13.575 -4.083 -25.136 1.00 90.38 124 GLN A O 1
ATOM 979 N N . PRO A 1 125 ? 14.120 -6.205 -25.645 1.00 88.88 125 PRO A N 1
ATOM 980 C CA . PRO A 1 125 ? 13.786 -6.066 -27.056 1.00 88.88 125 PRO A CA 1
ATOM 981 C C . PRO A 1 125 ? 12.319 -5.668 -27.266 1.00 88.88 125 PRO A C 1
ATOM 983 O O . PRO A 1 125 ? 11.397 -6.354 -26.819 1.00 88.88 125 PRO A O 1
ATOM 986 N N . LEU A 1 126 ? 12.115 -4.579 -28.005 1.00 87.38 126 LEU A N 1
ATOM 987 C CA . LEU A 1 126 ? 10.801 -4.051 -28.356 1.00 87.38 126 LEU A CA 1
ATOM 988 C C . LEU A 1 126 ? 10.526 -4.273 -29.844 1.00 87.38 126 LEU A C 1
ATOM 990 O O . LEU A 1 126 ? 11.347 -3.918 -30.690 1.00 87.38 126 LEU A O 1
ATOM 994 N N . ALA A 1 127 ? 9.358 -4.825 -30.169 1.00 88.38 127 ALA A N 1
ATOM 995 C CA . ALA A 1 127 ? 8.904 -4.901 -31.550 1.00 88.38 127 ALA A CA 1
ATOM 996 C C . ALA A 1 127 ? 8.055 -3.670 -31.883 1.00 88.38 127 ALA A C 1
ATOM 998 O O . ALA A 1 127 ? 7.058 -3.384 -31.220 1.00 88.38 127 ALA A O 1
ATOM 999 N N . LEU A 1 128 ? 8.458 -2.954 -32.928 1.00 89.38 128 LEU A N 1
ATOM 1000 C CA . LEU A 1 128 ? 7.686 -1.874 -33.526 1.00 89.38 128 LEU A CA 1
ATOM 1001 C C . LEU A 1 128 ? 6.884 -2.449 -34.689 1.00 89.38 128 LEU A C 1
ATOM 1003 O O . LEU A 1 128 ? 7.460 -2.957 -35.651 1.00 89.38 128 LEU A O 1
ATOM 1007 N N . LEU A 1 129 ? 5.563 -2.368 -34.594 1.00 90.06 129 LEU A N 1
ATOM 1008 C CA . LEU A 1 129 ? 4.656 -2.700 -35.689 1.00 90.06 129 LEU A CA 1
ATOM 1009 C C . LEU A 1 129 ? 4.043 -1.396 -36.183 1.00 90.06 129 LEU A C 1
ATOM 1011 O O . LEU A 1 129 ? 3.746 -0.519 -35.380 1.00 90.06 129 LEU A O 1
ATOM 1015 N N . PHE A 1 130 ? 3.860 -1.240 -37.484 1.00 93.38 130 PHE A N 1
ATOM 1016 C CA . PHE A 1 130 ? 3.280 -0.021 -38.036 1.00 93.38 130 PHE A CA 1
ATOM 1017 C C . PHE A 1 130 ? 2.411 -0.336 -39.249 1.00 93.38 130 PHE A C 1
ATOM 1019 O O . PHE A 1 130 ? 2.677 -1.292 -39.982 1.00 93.38 130 PHE A O 1
ATOM 1026 N N . ASP A 1 131 ? 1.378 0.476 -39.441 1.00 93.81 131 ASP A N 1
ATOM 1027 C CA . ASP A 1 131 ? 0.552 0.506 -40.647 1.00 93.81 131 ASP A CA 1
ATOM 1028 C C . ASP A 1 131 ? 0.590 1.915 -41.275 1.00 93.81 131 ASP A C 1
ATOM 1030 O O . ASP A 1 131 ? 1.501 2.696 -40.998 1.00 93.81 131 ASP A O 1
ATOM 1034 N N . GLN A 1 132 ? -0.335 2.231 -42.187 1.00 93.81 132 GLN A N 1
ATOM 1035 C CA . GLN A 1 132 ? -0.358 3.540 -42.852 1.00 93.81 132 GLN A CA 1
ATOM 1036 C C . GLN A 1 132 ? -0.719 4.707 -41.914 1.00 93.81 132 GLN A C 1
ATOM 1038 O O . GLN A 1 132 ? -0.412 5.850 -42.248 1.00 93.81 132 GLN A O 1
ATOM 1043 N N . GLU A 1 133 ? -1.345 4.441 -40.766 1.00 94.62 133 GLU A N 1
ATOM 1044 C CA . GLU A 1 133 ? -1.889 5.451 -39.850 1.00 94.62 133 GLU A CA 1
ATOM 1045 C C . GLU A 1 133 ? -1.277 5.380 -38.441 1.00 94.62 133 GLU A C 1
ATOM 1047 O O . GLU A 1 133 ? -1.239 6.393 -37.741 1.00 94.62 133 GLU A O 1
ATOM 1052 N N . ASN A 1 134 ? -0.773 4.216 -38.018 1.00 95.12 134 ASN A N 1
ATOM 1053 C CA . ASN A 1 134 ? -0.437 3.933 -36.625 1.00 95.12 134 ASN A CA 1
ATOM 1054 C C . ASN A 1 134 ? 0.946 3.296 -36.440 1.00 95.12 134 ASN A C 1
ATOM 1056 O O . ASN A 1 134 ? 1.452 2.559 -37.287 1.00 95.12 134 ASN A O 1
ATOM 1060 N N . ILE A 1 135 ? 1.514 3.525 -35.253 1.00 91.38 135 ILE A N 1
ATOM 1061 C CA . ILE A 1 135 ? 2.684 2.819 -34.724 1.00 91.38 135 ILE A CA 1
ATOM 1062 C C . ILE A 1 135 ? 2.270 2.130 -33.424 1.00 91.38 135 ILE A C 1
ATOM 1064 O O . ILE A 1 135 ? 1.733 2.761 -32.514 1.00 91.38 135 ILE A O 1
ATOM 1068 N N . TYR A 1 136 ? 2.566 0.842 -33.324 1.00 89.69 136 TYR A N 1
ATOM 1069 C CA . TYR A 1 136 ? 2.284 -0.011 -32.182 1.00 89.69 136 TYR A CA 1
ATOM 1070 C C . TYR A 1 136 ? 3.589 -0.486 -31.543 1.00 89.69 136 TYR A C 1
ATOM 1072 O O . TYR A 1 136 ? 4.535 -0.891 -32.225 1.00 89.69 136 TYR A O 1
ATOM 1080 N N . LEU A 1 137 ? 3.614 -0.475 -30.213 1.00 85.88 137 LEU A N 1
ATOM 1081 C CA . LEU A 1 137 ? 4.718 -0.981 -29.404 1.00 85.88 137 LEU A CA 1
ATOM 1082 C C . LEU A 1 137 ? 4.316 -2.349 -28.851 1.00 85.88 137 LEU A C 1
ATOM 1084 O O . LEU A 1 137 ? 3.427 -2.445 -28.006 1.00 85.88 137 LEU A O 1
ATOM 1088 N N . SER A 1 138 ? 4.956 -3.409 -29.336 1.00 83.00 138 SER A N 1
ATOM 1089 C CA . SER A 1 138 ? 4.726 -4.775 -28.871 1.00 83.00 138 SER A CA 1
ATOM 1090 C C . SER A 1 138 ? 5.814 -5.181 -27.880 1.00 83.00 138 SER A C 1
ATOM 1092 O O . SER A 1 138 ? 6.967 -5.417 -28.254 1.00 83.00 138 SER A O 1
ATOM 1094 N N . LEU A 1 139 ? 5.429 -5.289 -26.609 1.00 74.19 139 LEU A N 1
ATOM 1095 C CA . LEU A 1 139 ? 6.257 -5.839 -25.539 1.00 74.19 139 LEU A CA 1
ATOM 1096 C C . LEU A 1 139 ? 6.130 -7.370 -25.554 1.00 74.19 139 LEU A C 1
ATOM 1098 O O . LEU A 1 139 ? 5.018 -7.884 -25.439 1.00 74.19 139 LEU A O 1
ATOM 1102 N N . HIS A 1 140 ? 7.239 -8.104 -25.684 1.00 65.88 140 HIS A N 1
ATOM 1103 C CA . HIS A 1 140 ? 7.209 -9.568 -25.554 1.00 65.88 140 HIS A CA 1
ATOM 1104 C C . HIS A 1 140 ? 6.789 -9.939 -24.116 1.00 65.88 140 HIS A C 1
ATOM 1106 O O . HIS A 1 140 ? 7.256 -9.308 -23.161 1.00 65.88 140 HIS A O 1
ATOM 1112 N N . GLN A 1 141 ? 5.834 -10.871 -23.979 1.00 56.03 141 GLN A N 1
ATOM 1113 C CA . GLN A 1 141 ? 5.325 -11.371 -22.691 1.00 56.03 141 GLN A CA 1
ATOM 1114 C C . GLN A 1 141 ? 6.273 -12.395 -22.077 1.00 56.03 141 GLN A C 1
ATOM 1116 O O . GLN A 1 141 ? 6.778 -13.248 -22.840 1.00 56.03 141 GLN A O 1
#

Secondary structure (DSSP, 8-state):
--TT---HHHHHHHHHHHHHHHHHHHHHHHHHHHHHHHHHHHHHHHHHHHHHHHHHHTTSS---------HHHHHHHHHHHHHHHHHHHHHHHHHHHHHHHTT-----HHHHHHHHHHHHHHHS-EEEEE-SS-EEEEE--

Radius of gyration: 31.2 Å; chains: 1; bounding box: 60×23×100 Å

pLDDT: mean 80.55, std 15.33, range [39.66, 96.88]

Foldseek 3Di:
DLPPDLPLVSLVVVLVVLVVVQVVQLVVLVVVLCVLLVVLLVVLVVVLVVVVVVVVVVVPPDDDDDDPDPPVVVVVVSVVVSVVSSVVSVVVSVVVSVVSVVVNGPPCVVVSVVSVVSNQVPPHDWDWDDDPPDIDIDGDD